Protein AF-A0A969KSU1-F1 (afdb_monomer)

Solvent-accessible surface area (backbone atoms only — not comparable to full-atom values): 4382 Å² total; per-residue (Å²): 135,86,85,78,76,83,86,83,80,86,90,75,86,80,50,74,54,75,88,11,83,33,57,69,47,41,49,50,37,62,76,70,68,59,85,57,82,69,67,68,53,72,93,77,49,66,55,85,81,36,53,35,84,58,77,83,48,82,91,49,36,62,69,97

Nearest PDB structures (foldseek):
  7uwr-assembly1_B  TM=9.663E-01  e=3.881E-03  Streptomyces venezuelae
  4mz0-assembly1_A  TM=9.554E-01  e=5.508E-03  Moorena producens 3L
  4ope-assembly1_B  TM=9.585E-01  e=1.368E-02  Streptomyces albus
  4ope-assembly2_C  TM=9.739E-01  e=1.468E-02  Streptomyces albus
  7zm9-assembly1_A  TM=9.821E-01  e=1.199E-01  Brevibacillus brevis NBRC 100599

Radius of gyration: 20.51 Å; Cα contacts (8 Å, |Δi|>4): 49; chains: 1; bounding box: 39×36×53 Å

Mean predicted aligned error: 5.01 Å

pLDDT: mean 94.41, std 7.09, range [58.0, 98.56]

Secondary structure (DSSP, 8-state):
---PPPPPP-------BTTBSSHHHHHHHHHHT-----PPPTTT--HHHHB-S-TTSTT-BS--

Sequence (64 aa):
MLMVLDPIAIVGIGCRFPGAASPDTFWQLLKNGEDAIREVPESRWRVAEMYDADPTIPNKTNTR

Structure (mmCIF, N/CA/C/O backbone):
data_AF-A0A969KSU1-F1
#
_entry.id   AF-A0A969KSU1-F1
#
loop_
_atom_site.group_PDB
_atom_site.id
_atom_site.type_symbol
_atom_site.label_atom_id
_atom_site.label_alt_id
_atom_site.label_comp_id
_atom_site.label_asym_id
_atom_site.label_entity_id
_atom_site.label_seq_id
_atom_site.pdbx_PDB_ins_code
_atom_site.Cartn_x
_atom_site.Cartn_y
_atom_site.Cartn_z
_atom_site.occupancy
_atom_site.B_iso_or_equiv
_atom_site.auth_seq_id
_atom_site.auth_comp_id
_atom_site.auth_asym_id
_atom_site.auth_atom_id
_atom_site.pdbx_PDB_model_num
ATOM 1 N N . MET A 1 1 ? -13.861 -24.903 33.938 1.00 58.00 1 MET A N 1
ATOM 2 C CA . MET A 1 1 ? -13.789 -23.429 33.980 1.00 58.00 1 MET A CA 1
ATOM 3 C C . MET A 1 1 ? -13.501 -22.954 32.568 1.00 58.00 1 MET A C 1
ATOM 5 O O . MET A 1 1 ? -12.391 -23.159 32.100 1.00 58.00 1 MET A O 1
ATOM 9 N N . LEU A 1 2 ? -14.516 -22.469 31.849 1.00 70.62 2 LEU A N 1
ATOM 10 C CA . LEU A 1 2 ? -14.315 -21.897 30.516 1.00 70.62 2 LEU A CA 1
ATOM 11 C C . LEU A 1 2 ? -13.712 -20.501 30.705 1.00 70.62 2 LEU A C 1
ATOM 13 O O . LEU A 1 2 ? -14.308 -19.681 31.398 1.00 70.62 2 LEU A O 1
ATOM 17 N N . MET A 1 3 ? -12.544 -20.234 30.128 1.00 72.94 3 MET A N 1
ATOM 18 C CA . MET A 1 3 ? -12.048 -18.865 30.011 1.00 72.94 3 MET A CA 1
ATOM 19 C C . MET A 1 3 ? -12.782 -18.205 28.844 1.00 72.94 3 MET A C 1
ATOM 21 O O . MET A 1 3 ? -12.519 -18.530 27.689 1.00 72.94 3 MET A O 1
ATOM 25 N N . VAL A 1 4 ? -13.722 -17.313 29.145 1.00 77.31 4 VAL A N 1
ATOM 26 C CA . VAL A 1 4 ? -14.246 -16.365 28.158 1.00 77.31 4 VAL A CA 1
ATOM 27 C C . VAL A 1 4 ? -13.295 -15.178 28.174 1.00 77.31 4 VAL A C 1
ATOM 29 O O . VAL A 1 4 ? -13.103 -14.559 29.216 1.00 77.31 4 VAL A O 1
ATOM 32 N N . LEU A 1 5 ? -12.638 -14.921 27.047 1.00 83.00 5 LEU A N 1
ATOM 33 C CA . LEU A 1 5 ? -11.827 -13.722 26.878 1.00 83.00 5 LEU A CA 1
ATOM 34 C C . LEU A 1 5 ? -12.763 -12.528 26.698 1.00 83.00 5 LEU A C 1
ATOM 36 O O . LEU A 1 5 ? -13.701 -12.602 25.899 1.00 83.00 5 LEU A O 1
ATOM 40 N N . ASP A 1 6 ? -12.489 -11.438 27.409 1.00 90.12 6 ASP A N 1
ATOM 41 C CA . ASP A 1 6 ? -13.202 -10.186 27.188 1.00 90.12 6 ASP A CA 1
ATOM 42 C C . ASP A 1 6 ? -12.904 -9.673 25.768 1.00 90.12 6 ASP A C 1
ATOM 44 O O . ASP A 1 6 ? -11.736 -9.598 25.366 1.00 90.12 6 ASP A O 1
ATOM 48 N N . PRO A 1 7 ? -13.936 -9.347 24.971 1.00 92.38 7 PRO A N 1
ATOM 49 C CA . PRO A 1 7 ? -13.740 -8.899 23.604 1.00 92.38 7 PRO A CA 1
ATOM 50 C C . PRO A 1 7 ? -13.046 -7.535 23.576 1.00 92.38 7 PRO A C 1
ATOM 52 O O . PRO A 1 7 ? -13.425 -6.604 24.285 1.00 92.38 7 PRO A O 1
ATOM 55 N N . ILE A 1 8 ? -12.052 -7.401 22.699 1.00 93.50 8 ILE A N 1
ATOM 56 C CA . ILE A 1 8 ? -11.355 -6.136 22.465 1.00 93.50 8 ILE A CA 1
ATOM 57 C C . ILE A 1 8 ? -12.029 -5.394 21.312 1.00 93.50 8 ILE A C 1
ATOM 59 O O . ILE A 1 8 ? -12.174 -5.934 20.215 1.00 93.50 8 ILE A O 1
ATOM 63 N N . ALA A 1 9 ? -12.420 -4.144 21.554 1.00 96.38 9 ALA A N 1
ATOM 64 C CA . ALA A 1 9 ? -13.039 -3.289 20.549 1.00 96.38 9 ALA A CA 1
ATOM 65 C C . ALA A 1 9 ? -12.001 -2.438 19.800 1.00 96.38 9 ALA A C 1
ATOM 67 O O . ALA A 1 9 ? -11.093 -1.862 20.400 1.00 96.38 9 ALA A O 1
ATOM 68 N N . ILE A 1 10 ? -12.191 -2.292 18.487 1.00 95.69 10 ILE A N 1
ATOM 69 C CA . ILE A 1 10 ? -11.508 -1.274 17.683 1.00 95.69 10 ILE A CA 1
ATOM 70 C C . ILE A 1 10 ? -12.313 0.020 17.813 1.00 95.69 10 ILE A C 1
ATOM 72 O O . ILE A 1 10 ? -13.421 0.119 17.293 1.00 95.69 10 ILE A O 1
ATOM 76 N N . VAL A 1 11 ? -11.761 1.007 18.517 1.00 97.75 11 VAL A N 1
ATOM 77 C CA . VAL A 1 11 ? -12.437 2.293 18.787 1.00 97.75 11 VAL A CA 1
ATOM 78 C C . VAL A 1 11 ? -12.053 3.408 17.809 1.00 97.75 11 VAL A C 1
ATOM 80 O O . VAL A 1 11 ? -12.564 4.519 17.903 1.00 97.75 11 VAL A O 1
ATOM 83 N N . GLY A 1 12 ? -11.160 3.128 16.858 1.00 97.06 12 GLY A N 1
ATOM 84 C CA . GLY A 1 12 ? -10.745 4.075 15.828 1.00 97.06 12 GLY A CA 1
ATOM 85 C C . GLY A 1 12 ? -9.869 3.424 14.761 1.00 97.06 12 GLY A C 1
ATOM 86 O O . GLY A 1 12 ? -9.260 2.381 14.997 1.00 97.06 12 GLY A O 1
ATOM 87 N N . ILE A 1 13 ? -9.810 4.048 13.583 1.00 97.00 13 ILE A N 1
ATOM 88 C CA . ILE A 1 13 ? -9.000 3.603 12.444 1.00 97.00 13 ILE A CA 1
ATOM 89 C C . ILE A 1 13 ? -8.385 4.808 11.726 1.00 97.00 13 ILE A C 1
ATOM 91 O O . ILE A 1 13 ? -9.007 5.858 11.593 1.00 97.00 13 ILE A O 1
ATOM 95 N N . GLY A 1 14 ? -7.157 4.641 11.243 1.00 97.44 14 GLY A N 1
ATOM 96 C CA . GLY A 1 14 ? -6.469 5.597 10.386 1.00 97.44 14 GLY A CA 1
ATOM 97 C C . GLY A 1 14 ? -5.547 4.850 9.434 1.00 97.44 14 GLY A C 1
ATOM 98 O O . GLY A 1 14 ? -4.882 3.896 9.835 1.00 97.44 14 GLY A O 1
ATOM 99 N N . CYS A 1 15 ? -5.522 5.253 8.166 1.00 96.94 15 CYS A N 1
ATOM 100 C CA . CYS A 1 15 ? -4.674 4.624 7.164 1.00 96.94 15 CYS A CA 1
ATOM 101 C C . CYS A 1 15 ? -4.353 5.570 6.008 1.00 96.94 15 CYS A C 1
ATOM 103 O O . CYS A 1 15 ? -5.075 6.534 5.755 1.00 96.94 15 CYS A O 1
ATOM 105 N N . ARG A 1 16 ? -3.289 5.238 5.274 1.00 98.00 16 ARG A N 1
ATOM 106 C CA . ARG A 1 16 ? -2.921 5.868 4.008 1.00 98.00 16 ARG A CA 1
ATOM 107 C C . ARG A 1 16 ? -2.440 4.786 3.049 1.00 98.00 16 ARG A C 1
ATOM 109 O O . ARG A 1 16 ? -1.421 4.151 3.303 1.00 98.00 16 ARG A O 1
ATOM 116 N N . PHE A 1 17 ? -3.167 4.609 1.958 1.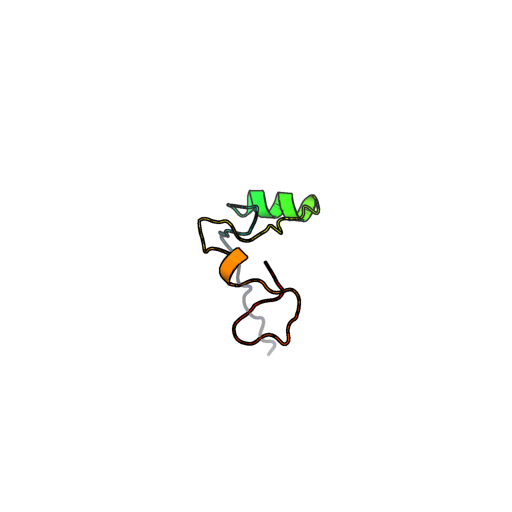00 97.6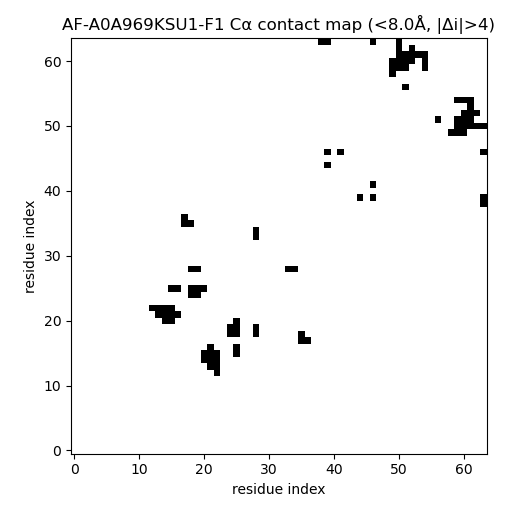2 17 PHE A N 1
ATOM 117 C CA . PHE A 1 17 ? -2.919 3.604 0.929 1.00 97.62 17 PHE A CA 1
ATOM 118 C C . PHE A 1 17 ? -2.721 4.273 -0.442 1.00 97.62 17 PHE A C 1
ATOM 120 O O . PHE A 1 17 ? -3.015 5.464 -0.603 1.00 97.62 17 PHE A O 1
ATOM 127 N N . PRO A 1 18 ? -2.195 3.560 -1.454 1.00 97.50 18 PRO A N 1
ATOM 128 C CA . PRO A 1 18 ? -2.246 4.033 -2.836 1.00 97.50 18 PRO A CA 1
ATOM 129 C C . PRO A 1 18 ? -3.683 4.408 -3.222 1.00 97.50 18 PRO A C 1
ATOM 131 O O . PRO A 1 18 ? -4.616 3.685 -2.895 1.00 97.50 18 PRO A O 1
ATOM 134 N N . GLY A 1 19 ? -3.866 5.576 -3.841 1.00 96.50 19 GLY A N 1
ATOM 135 C CA . GLY A 1 19 ? -5.193 6.084 -4.215 1.00 96.50 19 GLY A CA 1
ATOM 136 C C . GLY A 1 19 ? -6.082 6.566 -3.056 1.00 96.50 19 GLY A C 1
ATOM 137 O O . GLY A 1 19 ? -7.100 7.194 -3.318 1.00 96.50 19 GLY A O 1
ATOM 138 N N . ALA A 1 20 ? -5.701 6.360 -1.789 1.00 97.94 20 ALA A N 1
ATOM 139 C CA . ALA A 1 20 ? -6.559 6.659 -0.642 1.00 97.94 20 ALA A CA 1
ATOM 140 C C . ALA A 1 20 ? -5.801 7.288 0.536 1.00 97.94 20 ALA A C 1
ATOM 142 O O . ALA A 1 20 ? -4.928 6.683 1.161 1.00 97.94 20 ALA A O 1
ATOM 143 N N . ALA A 1 21 ? -6.167 8.520 0.886 1.00 97.75 21 ALA A N 1
ATOM 144 C CA . ALA A 1 21 ? -5.536 9.267 1.975 1.00 97.75 21 ALA A CA 1
ATOM 145 C C . ALA A 1 21 ? -6.203 9.054 3.347 1.00 97.75 21 ALA A C 1
ATOM 147 O O . ALA A 1 21 ? -5.710 9.581 4.341 1.00 97.75 21 ALA A O 1
ATOM 148 N N . SER A 1 22 ? -7.317 8.319 3.399 1.00 98.38 22 SER A N 1
ATOM 149 C CA . SER A 1 22 ? -8.125 8.103 4.602 1.00 98.38 22 SER A CA 1
ATOM 150 C C . SER A 1 22 ? -8.835 6.741 4.582 1.00 98.38 22 SER A C 1
ATOM 152 O O . SER A 1 22 ? -8.980 6.153 3.507 1.00 98.38 22 SER A O 1
ATOM 154 N N . PRO A 1 23 ? -9.338 6.253 5.735 1.00 98.44 23 PRO A N 1
ATOM 155 C CA . PRO A 1 23 ? -10.180 5.056 5.789 1.00 98.44 23 PRO A CA 1
ATOM 156 C C . PRO A 1 23 ? -11.408 5.136 4.875 1.00 98.44 23 PRO A C 1
ATOM 158 O O . PRO A 1 23 ? -11.706 4.171 4.178 1.00 98.44 23 PRO A O 1
ATOM 161 N N . ASP A 1 24 ? -12.073 6.294 4.806 1.00 98.25 24 ASP A N 1
ATOM 162 C CA . ASP A 1 24 ? -13.250 6.488 3.951 1.00 98.25 24 ASP A CA 1
ATOM 163 C C . ASP A 1 24 ? -12.913 6.362 2.464 1.00 98.25 24 ASP A C 1
ATOM 165 O O . ASP A 1 24 ? -13.602 5.660 1.724 1.00 98.25 24 ASP A O 1
ATOM 169 N N . THR A 1 25 ? -11.831 7.014 2.022 1.00 98.38 25 THR A N 1
ATOM 170 C CA . THR A 1 25 ? -11.396 6.946 0.616 1.00 98.38 25 THR A CA 1
ATOM 171 C C . THR A 1 25 ? -10.902 5.551 0.251 1.00 98.38 25 THR A C 1
ATOM 173 O O . THR A 1 25 ? -11.169 5.078 -0.850 1.00 98.38 25 THR A O 1
ATOM 176 N N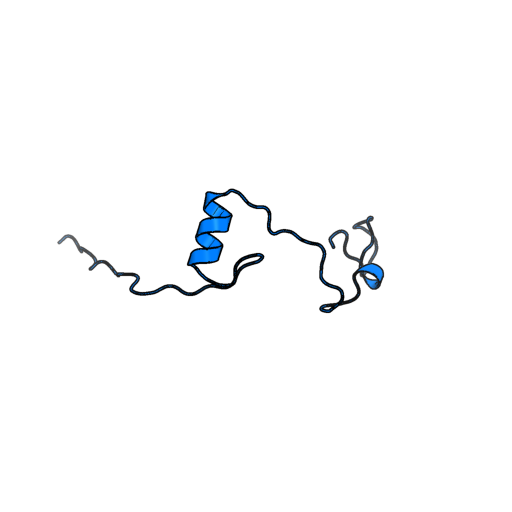 . PHE A 1 26 ? -10.266 4.849 1.190 1.00 98.38 26 PHE A N 1
ATOM 177 C CA . PHE A 1 26 ? -9.852 3.465 0.990 1.00 98.38 26 PHE A CA 1
ATOM 178 C C . PHE A 1 26 ? -11.054 2.524 0.876 1.00 98.38 26 PHE A C 1
ATOM 180 O O . PHE A 1 26 ? -11.081 1.659 0.005 1.00 98.38 26 PHE A O 1
ATOM 187 N N . TRP A 1 27 ? -12.085 2.726 1.700 1.00 98.00 27 TRP A N 1
ATOM 188 C CA . TRP A 1 27 ? -13.311 1.940 1.615 1.00 98.00 27 TRP A CA 1
ATOM 189 C C . TRP A 1 27 ? -14.028 2.120 0.273 1.00 98.00 27 TRP A C 1
ATOM 191 O O . TRP A 1 27 ? -14.486 1.133 -0.298 1.00 98.00 27 TRP A O 1
ATOM 201 N N . GLN A 1 28 ? -14.094 3.348 -0.258 1.00 98.50 28 GLN A N 1
ATOM 202 C CA . GLN A 1 28 ? -14.672 3.576 -1.589 1.00 98.50 28 GLN A CA 1
ATOM 203 C C . GLN A 1 28 ? -13.878 2.858 -2.683 1.00 98.50 28 GLN A C 1
ATOM 205 O O . GLN A 1 28 ? -14.480 2.150 -3.484 1.00 98.50 28 GLN A O 1
ATOM 210 N N . LEU A 1 29 ? -12.546 2.964 -2.660 1.00 98.25 29 LEU A N 1
ATOM 211 C CA . LEU A 1 29 ? -11.651 2.296 -3.610 1.00 98.25 29 LEU A CA 1
ATOM 212 C C . LEU A 1 29 ? -11.904 0.779 -3.641 1.00 98.25 29 LEU A C 1
ATOM 214 O O . LEU A 1 29 ? -12.123 0.205 -4.706 1.00 98.25 29 LEU A O 1
ATOM 218 N N . LEU A 1 30 ? -11.962 0.139 -2.466 1.00 98.19 30 LEU A N 1
ATOM 219 C CA . LEU A 1 30 ? -12.250 -1.294 -2.347 1.00 98.19 30 LEU A CA 1
ATOM 220 C C . LEU A 1 30 ? -13.655 -1.651 -2.838 1.00 98.19 30 LEU A C 1
ATOM 222 O O . LEU A 1 30 ? -13.823 -2.604 -3.596 1.00 98.19 30 LEU A O 1
ATOM 226 N N . LYS A 1 31 ? -14.667 -0.895 -2.401 1.00 98.56 31 LYS A N 1
ATOM 227 C CA . LYS A 1 31 ? -16.070 -1.140 -2.752 1.00 98.56 31 LYS A CA 1
ATOM 228 C C . LYS A 1 31 ? -16.308 -1.020 -4.259 1.00 98.56 31 LYS A C 1
ATOM 230 O O . LYS A 1 31 ? -17.116 -1.767 -4.805 1.00 98.56 31 LYS A O 1
ATOM 235 N N . ASN A 1 32 ? -15.616 -0.090 -4.907 1.00 98.38 32 ASN A N 1
ATOM 236 C CA . ASN A 1 32 ? -15.725 0.158 -6.339 1.00 98.38 32 ASN A CA 1
ATOM 237 C C . ASN A 1 32 ? -14.801 -0.744 -7.175 1.00 98.38 32 ASN A C 1
ATOM 239 O O . ASN A 1 32 ? -14.933 -0.763 -8.396 1.00 98.38 32 ASN A O 1
ATOM 243 N N . GLY A 1 33 ? -13.892 -1.498 -6.542 1.00 97.81 33 GLY A N 1
ATOM 244 C CA . GLY A 1 33 ? -12.933 -2.360 -7.236 1.00 97.81 33 GLY A CA 1
ATOM 245 C C . GLY A 1 33 ? -11.922 -1.579 -8.078 1.00 97.81 33 GLY A C 1
ATOM 246 O O . GLY A 1 33 ? -11.556 -2.025 -9.163 1.00 97.81 33 GLY A O 1
ATOM 247 N N . GLU A 1 34 ? -11.516 -0.398 -7.614 1.00 98.00 34 GLU A N 1
ATOM 248 C CA . GLU A 1 34 ? -10.610 0.490 -8.346 1.00 98.00 34 GLU A CA 1
ATOM 249 C C . GLU A 1 34 ? -9.152 -0.005 -8.295 1.00 98.00 34 GLU A C 1
ATOM 251 O O . GLU A 1 34 ? -8.669 -0.452 -7.252 1.00 98.00 34 GLU A O 1
ATOM 256 N N . ASP A 1 35 ? -8.431 0.109 -9.418 1.00 97.62 35 ASP A N 1
ATOM 257 C CA . ASP A 1 35 ? -6.992 -0.164 -9.486 1.00 97.62 35 ASP A CA 1
ATOM 258 C C . ASP A 1 35 ? -6.189 1.089 -9.105 1.00 97.62 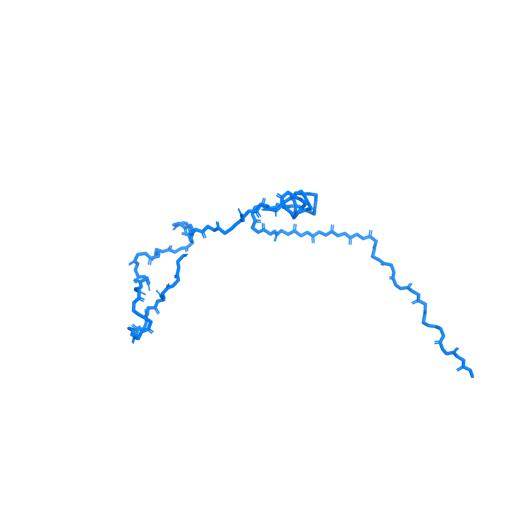35 ASP A C 1
ATOM 260 O O . ASP A 1 35 ? -6.327 2.154 -9.710 1.00 97.62 35 ASP A O 1
ATOM 264 N N . ALA A 1 36 ? -5.340 0.949 -8.089 1.00 97.31 36 ALA A N 1
ATOM 265 C CA . ALA A 1 36 ? -4.487 2.013 -7.570 1.00 97.31 36 ALA A CA 1
ATOM 266 C C . ALA A 1 36 ? -2.997 1.815 -7.893 1.00 97.31 36 ALA A C 1
ATOM 268 O O . ALA A 1 36 ? -2.150 2.568 -7.392 1.00 97.31 36 ALA A O 1
ATOM 269 N N . ILE A 1 37 ? -2.663 0.795 -8.688 1.00 96.88 37 ILE A N 1
ATOM 270 C CA . ILE A 1 37 ? -1.309 0.551 -9.173 1.00 96.88 37 ILE A CA 1
ATOM 271 C C . ILE A 1 37 ? -0.943 1.646 -10.176 1.00 96.88 37 ILE A C 1
ATOM 273 O O . ILE A 1 37 ? -1.739 2.084 -11.003 1.00 96.88 37 ILE A O 1
ATOM 277 N N . ARG A 1 38 ? 0.295 2.123 -10.078 1.00 94.88 38 ARG A N 1
ATOM 278 C CA . ARG A 1 38 ? 0.854 3.131 -10.973 1.00 94.88 38 ARG A CA 1
ATOM 279 C C . ARG A 1 38 ? 2.352 2.928 -11.104 1.00 94.88 38 ARG A C 1
ATOM 281 O O . ARG A 1 38 ? 2.974 2.398 -10.186 1.00 94.88 38 ARG A O 1
ATOM 288 N N . GLU A 1 39 ? 2.902 3.446 -12.193 1.00 95.88 39 GLU A N 1
ATOM 289 C CA . GLU A 1 39 ? 4.344 3.607 -12.372 1.00 95.88 39 GLU A CA 1
ATOM 290 C C . GLU A 1 39 ? 4.946 4.388 -11.193 1.00 95.88 39 GLU A C 1
ATOM 292 O O . GLU A 1 39 ? 4.312 5.290 -10.613 1.00 95.88 39 GLU A O 1
ATOM 297 N N . VAL A 1 40 ? 6.185 4.058 -10.835 1.00 96.00 40 VAL A N 1
ATOM 298 C CA . VAL A 1 40 ? 6.930 4.784 -9.811 1.00 96.00 40 VAL A CA 1
ATOM 299 C C .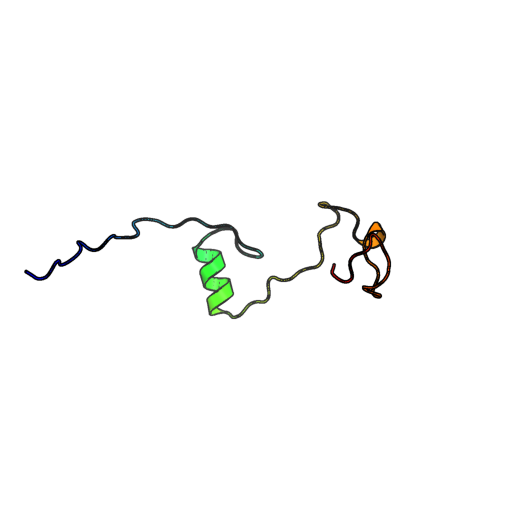 VAL A 1 40 ? 7.049 6.261 -10.221 1.00 96.00 40 VAL A C 1
ATOM 301 O O . VAL A 1 40 ? 7.577 6.576 -11.289 1.00 96.00 40 VAL A O 1
ATOM 304 N N . PRO A 1 41 ? 6.599 7.206 -9.373 1.00 94.88 41 PRO A N 1
ATOM 305 C CA . PRO A 1 41 ? 6.678 8.625 -9.700 1.00 94.88 41 PRO A CA 1
ATOM 306 C C . PRO A 1 41 ? 8.126 9.107 -9.851 1.00 94.88 41 PRO A C 1
ATOM 308 O O . PRO A 1 41 ? 8.963 8.799 -9.003 1.00 94.88 41 PRO A O 1
ATOM 311 N N . GLU A 1 42 ? 8.395 9.978 -10.831 1.00 92.94 42 GLU A N 1
ATOM 312 C CA . GLU A 1 42 ? 9.733 10.563 -11.057 1.00 92.94 42 GLU A CA 1
ATOM 313 C C . GLU A 1 42 ? 10.290 11.310 -9.834 1.00 92.94 42 GLU A C 1
ATOM 315 O O . GLU A 1 42 ? 11.499 11.398 -9.639 1.00 92.94 42 GLU A O 1
ATOM 320 N N . SER A 1 43 ? 9.406 11.808 -8.963 1.00 95.75 43 SER A N 1
ATOM 321 C CA . SER A 1 43 ? 9.769 12.461 -7.700 1.00 95.75 43 SER A CA 1
ATOM 322 C C . SER A 1 43 ? 10.279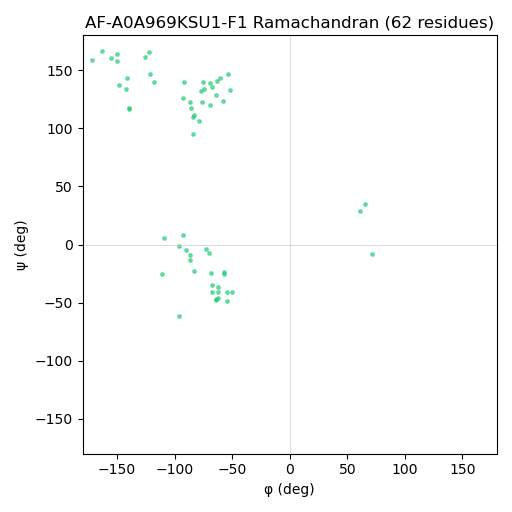 11.505 -6.614 1.00 95.75 43 SER A C 1
ATOM 324 O O . SER A 1 43 ? 10.630 11.958 -5.524 1.00 95.75 43 SER A O 1
ATOM 326 N N . ARG A 1 44 ? 10.283 10.188 -6.860 1.00 95.12 44 ARG A N 1
ATOM 327 C CA . ARG A 1 44 ? 10.849 9.172 -5.959 1.00 95.12 44 ARG A CA 1
ATOM 328 C C . ARG A 1 44 ? 12.270 8.819 -6.369 1.00 95.12 44 ARG A C 1
ATOM 330 O O . ARG A 1 44 ? 13.194 9.033 -5.591 1.00 95.12 44 ARG A O 1
ATOM 337 N N . TRP A 1 45 ? 12.423 8.296 -7.581 1.00 93.31 45 TRP A N 1
ATOM 338 C CA . TRP A 1 45 ? 13.698 8.007 -8.230 1.00 93.31 45 TRP A CA 1
ATOM 339 C C . TRP A 1 45 ? 13.481 7.822 -9.734 1.00 93.31 45 TRP A C 1
ATOM 341 O O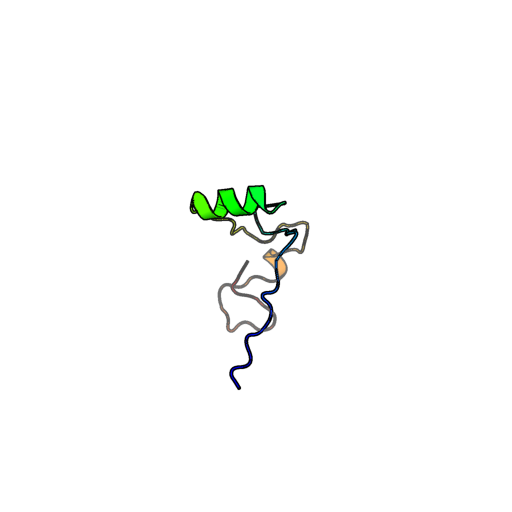 . TRP A 1 45 ? 12.356 7.659 -10.210 1.00 93.31 45 TRP A O 1
ATOM 351 N N . ARG A 1 46 ? 14.577 7.828 -10.496 1.00 93.19 46 ARG A N 1
ATOM 352 C CA . ARG A 1 46 ? 14.544 7.705 -11.955 1.00 93.19 46 ARG A CA 1
ATOM 353 C C . ARG A 1 46 ? 14.483 6.238 -12.364 1.00 93.19 46 ARG A C 1
ATOM 355 O O . ARG A 1 46 ? 15.504 5.573 -12.488 1.00 93.19 46 ARG A O 1
ATOM 362 N N . VAL A 1 47 ? 13.272 5.740 -12.603 1.00 94.44 47 VAL A N 1
ATOM 363 C CA . VAL A 1 47 ? 13.008 4.363 -13.067 1.00 94.44 47 VAL A CA 1
ATOM 364 C C . VAL A 1 47 ? 13.850 3.986 -14.282 1.00 94.44 47 VAL A C 1
ATOM 366 O O . VAL A 1 47 ? 14.392 2.888 -14.324 1.00 94.44 47 VAL A O 1
ATOM 369 N N . ALA A 1 48 ? 14.012 4.905 -15.239 1.00 90.94 48 ALA A N 1
ATOM 370 C CA . ALA A 1 48 ? 14.783 4.670 -16.459 1.00 90.94 48 ALA A CA 1
ATOM 371 C C . ALA A 1 48 ? 16.246 4.253 -16.198 1.00 90.94 48 ALA A C 1
ATOM 373 O O . ALA A 1 48 ? 16.859 3.608 -17.041 1.00 90.94 48 ALA A O 1
ATOM 374 N N . GLU A 1 49 ? 16.810 4.594 -15.035 1.00 94.00 49 GLU A N 1
ATOM 375 C CA . GLU A 1 49 ? 18.173 4.203 -14.657 1.00 94.00 49 GLU A CA 1
ATOM 376 C C . GLU A 1 49 ? 18.233 2.786 -14.068 1.00 94.00 49 GLU A C 1
ATOM 378 O O . GLU A 1 49 ? 19.281 2.141 -14.126 1.00 94.00 49 GLU A O 1
ATOM 383 N N . MET A 1 50 ? 17.116 2.274 -13.545 1.00 94.25 50 MET A N 1
ATOM 384 C CA . MET A 1 50 ? 17.045 1.013 -12.798 1.00 94.25 50 MET A CA 1
ATOM 385 C C . MET A 1 50 ? 16.299 -0.100 -13.537 1.00 94.25 50 MET A C 1
ATOM 387 O O . MET A 1 50 ? 16.557 -1.271 -13.268 1.00 94.25 50 MET A O 1
ATOM 391 N N . TYR A 1 51 ? 15.390 0.236 -14.452 1.00 96.38 51 TYR A N 1
ATOM 392 C CA . TYR A 1 51 ? 14.562 -0.744 -15.144 1.00 96.38 51 TYR A CA 1
ATOM 393 C C . TYR A 1 51 ? 15.331 -1.469 -16.256 1.00 96.38 51 TYR A C 1
ATOM 395 O O . TYR A 1 51 ? 15.969 -0.830 -17.094 1.00 96.38 51 TYR A O 1
ATOM 403 N N . ASP A 1 52 ? 15.220 -2.794 -16.282 1.00 97.19 52 ASP A N 1
ATOM 404 C CA . ASP A 1 52 ? 15.551 -3.655 -17.417 1.00 97.19 52 ASP A CA 1
ATOM 405 C C . ASP A 1 52 ? 14.525 -4.792 -17.472 1.00 97.19 52 ASP A C 1
ATOM 407 O O . ASP A 1 52 ? 14.197 -5.380 -16.446 1.00 97.19 52 ASP A O 1
ATOM 411 N N . ALA A 1 53 ? 13.977 -5.090 -18.651 1.00 96.69 53 ALA A N 1
ATOM 412 C CA . ALA A 1 53 ? 12.966 -6.136 -18.786 1.00 96.69 53 ALA A CA 1
ATOM 413 C C . ALA A 1 53 ? 13.541 -7.544 -18.545 1.00 96.69 53 ALA A C 1
ATOM 415 O O . ALA A 1 53 ? 12.783 -8.449 -18.188 1.00 96.69 53 ALA A O 1
ATOM 416 N N . ASP A 1 54 ? 14.851 -7.730 -18.741 1.00 97.31 54 ASP A N 1
ATOM 417 C CA . ASP A 1 54 ? 15.543 -8.984 -18.466 1.00 97.31 54 ASP A CA 1
ATOM 418 C C . ASP A 1 54 ? 15.918 -9.071 -16.970 1.00 97.31 54 ASP A C 1
ATOM 420 O O . ASP A 1 54 ? 16.794 -8.341 -16.495 1.00 97.31 54 ASP A O 1
ATOM 424 N N . PRO A 1 55 ? 15.293 -9.983 -16.199 1.00 96.12 55 PRO A N 1
ATOM 425 C CA . PRO A 1 55 ? 15.537 -10.110 -14.765 1.00 96.12 55 PRO A CA 1
ATOM 426 C C . PRO A 1 55 ? 16.922 -10.684 -14.434 1.00 96.12 55 PRO A C 1
ATOM 428 O O . PRO A 1 55 ? 17.280 -10.766 -13.260 1.00 96.12 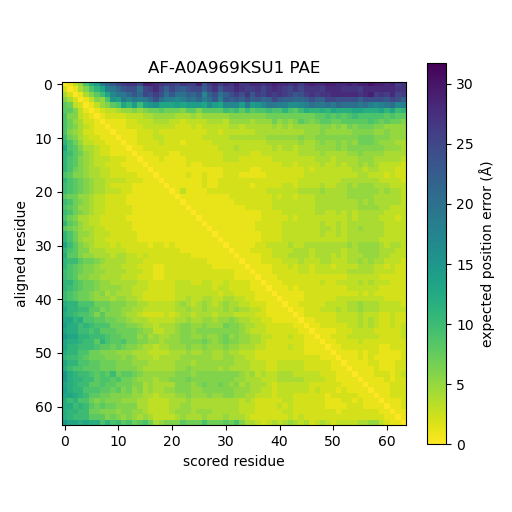55 PRO A O 1
ATOM 431 N N . THR A 1 56 ? 17.687 -11.133 -15.434 1.00 97.38 56 THR A N 1
ATOM 432 C CA . THR A 1 56 ? 19.033 -11.686 -15.239 1.00 97.38 56 THR A CA 1
ATOM 433 C C . THR A 1 56 ? 20.119 -10.614 -15.234 1.00 97.38 56 THR A C 1
ATOM 435 O O . THR A 1 56 ? 21.240 -10.893 -14.802 1.00 97.38 56 THR A O 1
ATOM 438 N N . ILE A 1 57 ? 19.803 -9.386 -15.662 1.00 97.50 57 ILE A N 1
ATOM 439 C CA . ILE A 1 57 ? 20.763 -8.284 -15.697 1.00 97.50 57 ILE A CA 1
ATOM 440 C C . ILE A 1 57 ? 21.109 -7.853 -14.264 1.00 97.50 57 ILE A C 1
ATOM 442 O O . ILE A 1 57 ? 20.230 -7.425 -13.509 1.00 97.50 57 ILE A O 1
ATOM 446 N N . PRO A 1 58 ? 22.392 -7.922 -13.860 1.00 96.88 58 PRO A N 1
ATOM 447 C CA . PRO A 1 58 ? 22.798 -7.497 -12.528 1.00 96.88 58 PRO A CA 1
ATOM 448 C C . PRO A 1 58 ? 22.487 -6.017 -12.277 1.00 96.88 58 PRO A C 1
ATOM 450 O O . PRO A 1 58 ? 22.681 -5.171 -13.149 1.00 96.88 58 PRO A O 1
ATOM 453 N N . ASN A 1 59 ? 22.083 -5.695 -11.044 1.00 96.25 59 ASN A N 1
ATOM 454 C CA . ASN A 1 59 ? 21.777 -4.331 -10.587 1.00 96.25 59 ASN A CA 1
ATOM 455 C C . ASN A 1 59 ? 20.632 -3.632 -11.349 1.00 96.25 59 ASN A C 1
ATOM 457 O O . ASN A 1 59 ? 20.616 -2.403 -11.441 1.00 96.25 59 ASN A O 1
ATOM 461 N N . LYS A 1 60 ? 19.674 -4.396 -11.882 1.00 96.50 60 LYS A N 1
ATOM 462 C CA . LYS A 1 60 ? 18.453 -3.885 -12.518 1.00 96.50 60 LYS A CA 1
ATOM 463 C C . LYS A 1 60 ? 17.1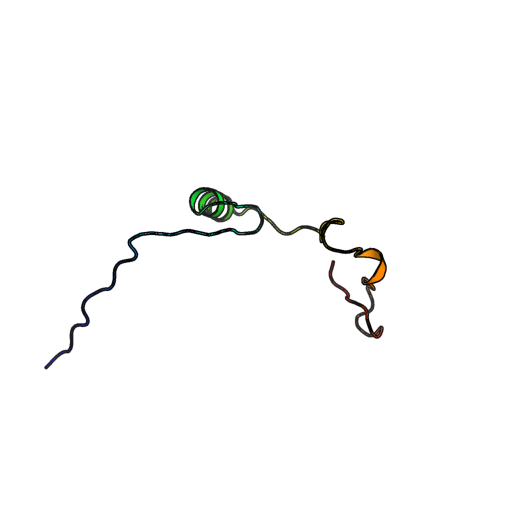99 -4.498 -11.894 1.00 96.50 60 LYS A C 1
ATOM 465 O O . LYS A 1 60 ? 17.266 -5.521 -11.219 1.00 96.50 60 LYS A O 1
ATOM 470 N N . THR A 1 61 ? 16.057 -3.848 -12.103 1.00 95.75 61 THR A N 1
ATOM 471 C CA . THR A 1 61 ? 14.721 -4.349 -11.745 1.00 95.75 61 THR A CA 1
ATOM 472 C C . THR A 1 61 ? 13.881 -4.517 -13.002 1.00 95.75 61 THR A C 1
ATOM 474 O O . THR A 1 61 ? 13.892 -3.655 -13.873 1.00 95.75 61 THR A O 1
ATOM 477 N N . ASN A 1 62 ? 13.094 -5.584 -13.077 1.00 95.94 62 ASN A N 1
ATOM 478 C CA . ASN A 1 62 ? 12.132 -5.804 -14.160 1.00 95.94 62 ASN A CA 1
ATOM 479 C C . ASN A 1 62 ? 10.728 -5.271 -13.852 1.00 95.94 62 ASN A C 1
ATOM 481 O O . ASN A 1 62 ? 9.787 -5.513 -14.607 1.00 95.94 62 ASN A O 1
ATOM 485 N N . THR A 1 63 ? 10.579 -4.539 -12.750 1.00 94.00 63 THR A N 1
ATOM 486 C CA . THR A 1 63 ? 9.334 -3.875 -12.347 1.00 94.00 63 THR A CA 1
ATOM 487 C C . THR A 1 63 ? 9.561 -2.373 -12.216 1.00 94.00 63 THR A C 1
ATOM 489 O O . THR A 1 63 ? 10.664 -1.937 -11.869 1.00 94.00 63 THR A O 1
ATOM 492 N N . ARG A 1 64 ? 8.532 -1.585 -12.530 1.00 91.75 64 ARG A N 1
ATOM 493 C CA . ARG A 1 64 ? 8.555 -0.121 -12.549 1.00 91.75 64 ARG A CA 1
ATOM 494 C C . ARG A 1 64 ? 7.215 0.466 -12.132 1.00 91.75 64 ARG A C 1
ATOM 496 O O . ARG A 1 64 ? 6.206 -0.262 -12.255 1.00 91.75 64 ARG A O 1
#

Foldseek 3Di:
DDDDDDDDDDPDDFDDDQQDRGPVRVVVCVVVVHDRDDDDDVVVDDLVVADDCDPPDPRHDNGD